Protein AF-A0ABD5FRJ8-F1 (afdb_monomer_lite)

Foldseek 3Di:
DPDKDWDADPDDRKIKIKDKDFLPDPCQVVLDFQDWDWDDDPNDIDIWGFHDWDDDPRIIITMIIGPVVVVVVDDDDDDDDPDDDDPVRVCCVVCVVPPDDDDDDD

Secondary structure (DSSP, 8-state):
--EEEEEE-SSS--EEEEEEEETTSGGGGG--TT-EEEEEETTEEEEEEEEEEEEETTEEEEEEEETHHHHHT--PPP---SS---HHHHHHHH-TT---------

Radius of gyration: 18.17 Å; chains: 1; bounding box: 45×30×47 Å

Structure (mmCIF, N/CA/C/O backbone):
data_AF-A0ABD5FRJ8-F1
#
_entry.id   AF-A0ABD5FRJ8-F1
#
loop_
_atom_site.group_PDB
_atom_site.id
_atom_site.type_symbol
_atom_site.label_atom_id
_atom_site.label_alt_id
_atom_site.label_comp_id
_atom_site.label_asym_id
_atom_site.label_entity_id
_atom_site.label_seq_id
_atom_site.pdbx_PDB_ins_code
_atom_site.Cartn_x
_atom_site.Cartn_y
_atom_site.Cartn_z
_atom_site.occupancy
_atom_site.B_iso_or_equiv
_atom_site.auth_seq_id
_atom_site.auth_comp_id
_atom_site.auth_asym_id
_atom_site.auth_atom_id
_atom_site.pdbx_PDB_model_num
ATOM 1 N N . PHE A 1 1 ? 9.511 -5.596 -14.867 1.00 59.53 1 PHE A N 1
ATOM 2 C CA . PHE A 1 1 ? 9.827 -5.459 -13.430 1.00 59.53 1 PHE A CA 1
ATOM 3 C C . PHE A 1 1 ? 10.990 -6.371 -13.106 1.00 59.53 1 PHE A C 1
ATOM 5 O O . PHE A 1 1 ? 10.988 -7.490 -13.602 1.00 59.53 1 PHE A O 1
ATOM 12 N N . ASP A 1 2 ? 11.965 -5.902 -12.328 1.00 70.81 2 ASP A N 1
ATOM 13 C CA . ASP A 1 2 ? 13.184 -6.679 -12.050 1.00 70.81 2 ASP A CA 1
ATOM 14 C C . ASP A 1 2 ? 13.033 -7.575 -10.815 1.00 70.81 2 ASP A C 1
ATOM 16 O O . ASP A 1 2 ? 13.598 -8.663 -10.764 1.00 70.81 2 ASP A O 1
ATOM 20 N N . LYS A 1 3 ? 12.221 -7.151 -9.838 1.00 80.38 3 LYS A N 1
ATOM 21 C CA . LYS A 1 3 ? 11.790 -7.985 -8.711 1.00 80.38 3 LYS A CA 1
ATOM 22 C C . LYS A 1 3 ? 10.462 -7.478 -8.149 1.00 80.38 3 LYS A C 1
ATOM 24 O O . LYS A 1 3 ? 10.277 -6.265 -8.028 1.00 80.38 3 LYS A O 1
ATOM 29 N N . ALA A 1 4 ? 9.558 -8.391 -7.800 1.00 84.31 4 ALA A N 1
ATOM 30 C CA . ALA A 1 4 ? 8.302 -8.080 -7.124 1.00 84.31 4 ALA A CA 1
ATOM 31 C C . ALA A 1 4 ? 7.947 -9.192 -6.128 1.00 84.31 4 ALA A C 1
ATOM 33 O O . ALA A 1 4 ? 7.923 -10.362 -6.503 1.00 84.31 4 ALA A O 1
ATOM 34 N N . ASP A 1 5 ? 7.655 -8.803 -4.889 1.00 87.94 5 ASP A N 1
ATOM 35 C CA . ASP A 1 5 ? 7.246 -9.676 -3.793 1.00 87.94 5 ASP A CA 1
ATOM 36 C C . ASP A 1 5 ? 5.856 -9.224 -3.302 1.00 87.94 5 ASP A C 1
ATOM 38 O O . ASP A 1 5 ? 5.680 -8.086 -2.857 1.00 87.94 5 ASP A O 1
ATOM 42 N N . LEU A 1 6 ? 4.856 -10.104 -3.426 1.00 86.69 6 LEU A N 1
ATOM 43 C CA . LEU A 1 6 ? 3.465 -9.849 -3.036 1.00 86.69 6 LEU A CA 1
ATOM 44 C C . LEU A 1 6 ? 3.097 -10.720 -1.831 1.00 86.69 6 LEU A C 1
ATOM 46 O O . LEU A 1 6 ? 3.051 -11.946 -1.942 1.00 86.69 6 LEU A O 1
ATOM 50 N N . THR A 1 7 ? 2.783 -10.077 -0.709 1.00 84.56 7 THR A N 1
ATOM 51 C CA . THR A 1 7 ? 2.414 -10.738 0.548 1.00 84.56 7 THR A CA 1
ATOM 52 C C . THR A 1 7 ? 0.985 -10.374 0.923 1.00 84.56 7 THR A C 1
ATOM 54 O O . THR A 1 7 ? 0.614 -9.201 0.937 1.00 84.56 7 THR A O 1
ATOM 57 N N . ARG A 1 8 ? 0.180 -11.383 1.264 1.00 77.12 8 ARG A N 1
ATOM 58 C CA . ARG A 1 8 ? -1.176 -11.207 1.792 1.00 77.12 8 ARG A CA 1
ATOM 59 C C . ARG A 1 8 ? -1.222 -11.708 3.228 1.00 77.12 8 ARG A C 1
ATOM 61 O O . ARG A 1 8 ? -0.719 -12.794 3.511 1.00 77.12 8 ARG A O 1
ATOM 68 N N . PHE A 1 9 ? -1.839 -10.928 4.100 1.00 71.81 9 PHE A N 1
ATOM 69 C CA . PHE A 1 9 ? -2.086 -11.293 5.491 1.00 71.81 9 PHE A CA 1
ATOM 70 C C . PHE A 1 9 ? -3.520 -11.841 5.599 1.00 71.81 9 PHE A C 1
ATOM 72 O O . PHE A 1 9 ? -4.412 -11.341 4.910 1.00 71.81 9 PHE A O 1
ATOM 79 N N . PHE A 1 10 ? -3.731 -12.927 6.354 1.00 63.47 10 PHE A N 1
ATOM 80 C CA . PHE A 1 10 ? -5.045 -13.581 6.448 1.00 63.47 10 PHE A CA 1
ATOM 81 C C . PHE A 1 10 ? -5.934 -12.920 7.512 1.00 63.47 10 PHE A C 1
ATOM 83 O O . PHE A 1 10 ? -5.418 -12.476 8.533 1.00 63.47 10 PHE A O 1
ATOM 90 N N . GLU A 1 11 ? -7.239 -12.895 7.202 1.00 51.06 11 GLU A N 1
ATOM 91 C CA . GLU A 1 11 ? -8.323 -12.035 7.723 1.00 51.06 11 GLU A CA 1
ATOM 92 C C . GLU A 1 11 ? -8.152 -10.533 7.400 1.00 51.06 11 GLU A C 1
ATOM 94 O O . GLU A 1 11 ? -7.343 -9.829 7.993 1.00 51.06 11 GLU A O 1
ATOM 99 N N . GLY A 1 12 ? -8.919 -10.035 6.412 1.00 55.75 12 GLY A N 1
ATOM 100 C CA . GLY A 1 12 ? -9.061 -8.593 6.126 1.00 55.75 12 GLY A CA 1
ATOM 101 C C . GLY A 1 12 ? -8.489 -8.061 4.802 1.00 55.75 12 GLY A C 1
ATOM 102 O O . GLY A 1 12 ? -8.199 -6.869 4.716 1.00 55.75 12 GLY A O 1
ATOM 103 N N . ASP A 1 13 ? -8.266 -8.911 3.787 1.00 65.31 13 ASP A N 1
ATOM 104 C CA . ASP A 1 13 ? -7.778 -8.527 2.439 1.00 65.31 13 ASP A CA 1
ATOM 105 C C . ASP A 1 13 ? -6.518 -7.644 2.404 1.00 65.31 13 ASP A C 1
ATOM 107 O O . ASP A 1 13 ? -6.153 -7.051 1.383 1.00 65.31 13 ASP A O 1
ATOM 111 N N . THR A 1 14 ? -5.781 -7.621 3.513 1.00 73.50 14 THR A N 1
ATOM 112 C CA . THR A 1 14 ? -4.624 -6.757 3.657 1.00 73.50 14 THR A CA 1
ATOM 113 C C . THR A 1 14 ? -3.482 -7.295 2.812 1.00 73.50 14 THR A C 1
ATOM 115 O O . THR A 1 14 ? -2.969 -8.396 3.031 1.00 73.50 14 THR A O 1
ATOM 118 N N . THR A 1 15 ? -3.088 -6.502 1.821 1.00 84.56 15 THR A N 1
ATOM 119 C CA . THR A 1 15 ? -2.061 -6.868 0.848 1.00 84.56 15 THR A CA 1
ATOM 120 C C . THR A 1 15 ? -0.926 -5.860 0.892 1.00 84.56 15 THR A C 1
ATOM 122 O O . THR A 1 15 ? -1.166 -4.655 0.886 1.00 84.56 15 THR A O 1
ATOM 125 N N . ALA A 1 16 ? 0.308 -6.357 0.908 1.00 88.06 16 ALA A N 1
ATOM 126 C CA . ALA A 1 16 ? 1.521 -5.569 0.763 1.00 88.06 16 ALA A CA 1
ATOM 127 C C . ALA A 1 16 ? 2.270 -6.004 -0.500 1.00 88.06 16 ALA A C 1
ATOM 129 O O . ALA A 1 16 ? 2.506 -7.194 -0.717 1.00 88.06 16 ALA A O 1
ATOM 130 N N . LEU A 1 17 ? 2.669 -5.034 -1.315 1.00 90.38 17 LEU A N 1
ATOM 131 C CA . LEU A 1 17 ? 3.524 -5.240 -2.476 1.00 90.38 17 LEU A CA 1
ATOM 132 C C . LEU A 1 17 ? 4.837 -4.489 -2.274 1.00 90.38 17 LEU A C 1
ATOM 134 O O . LEU A 1 17 ? 4.832 -3.278 -2.051 1.00 90.38 17 LEU A O 1
ATOM 138 N N . VAL A 1 18 ? 5.950 -5.203 -2.426 1.00 92.25 18 VAL A N 1
ATOM 139 C CA . VAL A 1 18 ? 7.293 -4.626 -2.512 1.00 92.25 18 VAL A CA 1
ATOM 140 C C . VAL A 1 18 ? 7.834 -4.887 -3.909 1.00 92.25 18 VAL A C 1
ATOM 142 O O . VAL A 1 18 ? 7.858 -6.025 -4.374 1.00 92.25 18 VAL A O 1
ATOM 145 N N . MET A 1 19 ? 8.247 -3.836 -4.610 1.00 91.44 19 MET A N 1
ATOM 146 C CA . MET A 1 19 ? 8.666 -3.946 -6.007 1.00 91.44 19 MET A CA 1
ATOM 147 C C . MET A 1 19 ? 9.843 -3.028 -6.317 1.00 91.44 19 MET A C 1
ATOM 149 O O . MET A 1 19 ? 9.946 -1.921 -5.790 1.00 91.44 19 MET A O 1
ATOM 153 N N . ARG A 1 20 ? 10.698 -3.483 -7.238 1.00 92.69 20 ARG A N 1
ATOM 154 C CA . ARG A 1 20 ? 11.795 -2.714 -7.824 1.00 92.69 20 ARG A CA 1
ATOM 155 C C . ARG A 1 20 ? 11.612 -2.565 -9.333 1.00 92.69 20 ARG A C 1
ATOM 157 O O . ARG A 1 20 ? 11.361 -3.542 -10.047 1.00 92.69 20 ARG A O 1
ATOM 164 N N . ILE A 1 21 ? 11.775 -1.337 -9.818 1.00 91.62 21 ILE A N 1
ATOM 165 C CA . ILE A 1 21 ? 11.677 -0.979 -11.233 1.00 91.62 21 ILE A CA 1
ATOM 166 C C . ILE A 1 21 ? 12.940 -0.255 -11.697 1.00 91.62 21 ILE A C 1
ATOM 168 O O . ILE A 1 21 ? 13.446 0.635 -11.016 1.00 91.62 21 ILE A O 1
ATOM 172 N N . ASN A 1 22 ? 13.459 -0.625 -12.866 1.00 93.31 22 ASN A N 1
ATOM 173 C CA . ASN A 1 22 ? 14.562 0.092 -13.491 1.00 93.31 22 ASN A CA 1
ATOM 174 C C . ASN A 1 22 ? 14.171 1.545 -13.814 1.00 93.31 22 ASN A C 1
ATOM 176 O O . ASN A 1 22 ? 13.117 1.792 -14.396 1.00 93.31 22 ASN A O 1
ATOM 180 N N . ASN A 1 23 ? 15.050 2.504 -13.519 1.00 89.50 23 ASN A N 1
ATOM 181 C CA . ASN A 1 23 ? 14.833 3.933 -13.772 1.00 89.50 23 ASN A CA 1
ATOM 182 C C . ASN A 1 23 ? 14.664 4.270 -15.260 1.00 89.50 23 ASN A C 1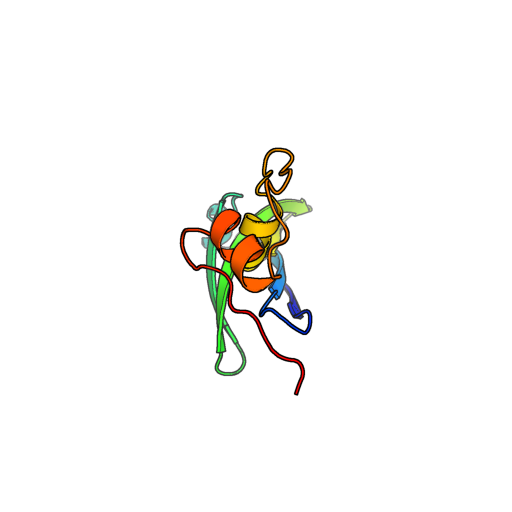
ATOM 184 O O . ASN A 1 23 ? 14.129 5.326 -15.582 1.00 89.50 23 ASN A O 1
ATOM 188 N N . LYS A 1 24 ? 15.123 3.398 -16.165 1.00 91.81 24 LYS A N 1
ATOM 189 C CA . LYS A 1 24 ? 14.915 3.547 -17.612 1.00 91.81 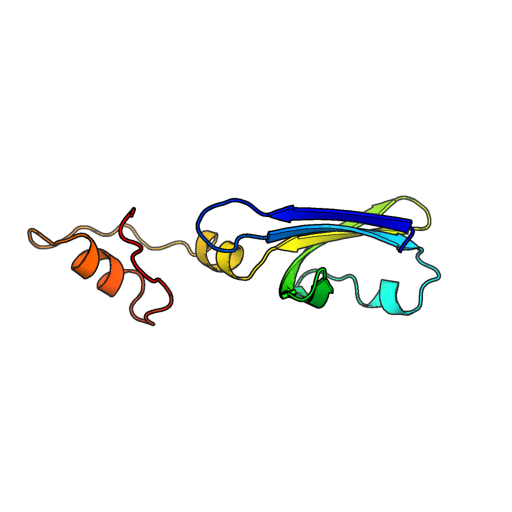24 LYS A CA 1
ATOM 190 C C . LYS A 1 24 ? 13.495 3.188 -18.049 1.00 91.81 24 LYS A C 1
ATOM 192 O O . LYS A 1 24 ? 13.122 3.506 -19.174 1.00 91.81 24 LYS A O 1
ATOM 197 N N . HIS A 1 25 ? 12.718 2.509 -17.204 1.00 91.25 25 HIS A N 1
ATOM 198 C CA . HIS A 1 25 ? 11.336 2.187 -17.528 1.00 91.25 25 HIS A CA 1
ATOM 199 C C . HIS A 1 25 ? 10.491 3.471 -17.526 1.00 91.25 25 HIS A C 1
ATOM 201 O O . HIS A 1 25 ? 10.572 4.226 -16.554 1.00 91.25 25 HIS A O 1
ATOM 207 N N . PRO A 1 26 ? 9.646 3.718 -18.545 1.00 89.31 26 PRO A N 1
ATOM 208 C CA . PRO A 1 26 ? 8.833 4.937 -18.621 1.00 89.31 26 PRO A CA 1
ATOM 209 C C . PRO A 1 26 ? 7.990 5.178 -17.361 1.00 89.31 26 PRO A C 1
ATOM 211 O O . PRO A 1 26 ? 7.887 6.298 -16.857 1.00 89.31 26 PRO A O 1
ATOM 214 N N . GLU A 1 27 ? 7.455 4.095 -16.794 1.00 87.06 27 GLU A N 1
ATOM 215 C CA . GLU A 1 27 ? 6.590 4.153 -15.615 1.00 87.06 27 GLU A CA 1
ATOM 216 C C . GLU A 1 27 ? 7.331 4.397 -14.295 1.00 87.06 27 GLU A C 1
ATOM 218 O O . GLU A 1 27 ? 6.697 4.698 -13.285 1.00 87.06 27 GLU A O 1
ATOM 223 N N . ALA A 1 28 ? 8.668 4.335 -14.273 1.00 89.44 28 ALA A N 1
ATOM 224 C CA . ALA A 1 28 ? 9.431 4.630 -13.060 1.00 89.44 28 ALA A CA 1
ATOM 225 C C . ALA A 1 28 ? 9.167 6.064 -12.570 1.00 89.44 28 ALA A C 1
ATOM 227 O O . ALA A 1 28 ? 9.206 6.341 -11.370 1.00 89.44 28 ALA A O 1
ATOM 228 N N . SER A 1 29 ? 8.846 6.989 -13.477 1.00 89.56 29 SER A N 1
ATOM 229 C CA . SER A 1 29 ? 8.458 8.360 -13.133 1.00 89.56 29 SER A CA 1
ATOM 230 C C . SER A 1 29 ? 7.202 8.432 -12.247 1.00 89.56 29 SER A C 1
ATOM 232 O O . SER A 1 29 ? 7.149 9.294 -11.372 1.00 89.56 29 SER A O 1
ATOM 234 N N . PHE A 1 30 ? 6.267 7.483 -12.375 1.00 89.38 30 PHE A N 1
ATOM 235 C CA . PHE A 1 30 ? 5.014 7.428 -11.609 1.00 89.38 30 PHE A CA 1
ATOM 236 C C . PHE A 1 30 ? 5.136 6.723 -10.255 1.00 89.38 30 PHE A C 1
ATOM 238 O O . PHE A 1 30 ? 4.187 6.728 -9.472 1.00 89.38 30 PHE A O 1
ATOM 245 N N . VAL A 1 31 ? 6.297 6.141 -9.947 1.00 91.50 31 VAL A N 1
ATOM 246 C CA . VAL A 1 31 ? 6.579 5.591 -8.618 1.00 91.50 31 VAL A CA 1
ATOM 247 C C . VAL A 1 31 ? 6.838 6.746 -7.650 1.00 91.50 31 VAL A C 1
ATOM 249 O O . VAL A 1 31 ? 7.974 7.221 -7.516 1.00 91.50 31 VAL A O 1
ATOM 252 N N . THR A 1 32 ? 5.751 7.193 -7.023 1.00 91.75 32 THR A N 1
ATOM 253 C CA . THR A 1 32 ? 5.669 8.321 -6.088 1.00 91.75 32 THR A CA 1
ATOM 254 C C . THR A 1 32 ? 4.692 7.965 -4.970 1.00 91.75 32 THR A C 1
ATOM 256 O O . THR A 1 32 ? 3.670 7.326 -5.219 1.00 91.75 32 THR A O 1
ATOM 259 N N . VAL A 1 33 ? 4.998 8.371 -3.737 1.00 91.88 33 VAL A N 1
ATOM 260 C CA . VAL A 1 33 ? 4.096 8.183 -2.590 1.00 91.88 33 VAL A CA 1
ATOM 261 C C . VAL A 1 33 ? 2.747 8.862 -2.851 1.00 91.88 33 VAL A C 1
ATOM 263 O O . VAL A 1 33 ? 2.704 9.976 -3.366 1.00 91.88 33 VAL A O 1
ATOM 266 N N . GLY A 1 34 ? 1.656 8.182 -2.500 1.00 88.12 34 GLY A N 1
ATOM 267 C CA . GLY A 1 34 ? 0.278 8.632 -2.710 1.00 88.12 34 GLY A CA 1
ATOM 268 C C . GLY A 1 34 ? -0.323 8.214 -4.054 1.00 88.12 34 GLY A C 1
ATOM 269 O O . GLY A 1 34 ? -1.545 8.200 -4.191 1.00 88.12 34 GLY A O 1
ATOM 270 N N . ASN A 1 35 ? 0.495 7.809 -5.032 1.00 91.62 35 ASN A N 1
ATOM 271 C CA . ASN A 1 35 ? -0.037 7.274 -6.281 1.00 91.62 35 ASN A CA 1
ATOM 272 C C . ASN A 1 35 ? -0.690 5.907 -6.055 1.00 91.62 35 ASN A C 1
ATOM 274 O O . ASN A 1 35 ? -0.232 5.091 -5.249 1.00 91.62 35 ASN A O 1
ATOM 278 N N . LYS A 1 36 ? -1.759 5.661 -6.812 1.00 90.12 36 LYS A N 1
ATOM 279 C CA . LYS A 1 36 ? -2.500 4.402 -6.785 1.00 90.12 36 LYS A CA 1
ATOM 280 C C . LYS A 1 36 ? -1.885 3.406 -7.759 1.00 90.12 36 LYS A C 1
ATOM 282 O O . LYS A 1 36 ? -1.445 3.778 -8.845 1.00 90.12 36 LYS A O 1
ATOM 287 N N . LEU A 1 37 ? -1.891 2.140 -7.372 1.00 89.38 37 LEU A N 1
ATOM 288 C CA . LEU A 1 37 ? -1.432 1.019 -8.171 1.00 89.38 37 LEU A CA 1
ATOM 289 C C . LEU A 1 37 ? -2.561 -0.003 -8.266 1.00 89.38 37 LEU A C 1
ATOM 291 O O . LEU A 1 37 ? -3.048 -0.488 -7.246 1.00 89.38 37 LEU A O 1
ATOM 295 N N . SER A 1 38 ? -2.950 -0.339 -9.493 1.00 90.25 38 SER A N 1
ATOM 296 C CA . SER A 1 38 ? -3.932 -1.387 -9.755 1.00 90.25 38 SER A CA 1
ATOM 297 C C . SER A 1 38 ? -3.377 -2.415 -10.730 1.00 90.25 38 SER A C 1
ATOM 299 O O . SER A 1 38 ? -2.681 -2.062 -11.682 1.00 90.25 38 SER A O 1
ATOM 301 N N . PHE A 1 39 ? -3.622 -3.695 -10.456 1.00 89.75 39 PHE A N 1
ATOM 302 C CA . PHE A 1 39 ? -3.171 -4.796 -11.306 1.00 89.75 39 PHE A CA 1
ATOM 303 C C . PHE A 1 39 ? -3.981 -6.064 -11.051 1.00 89.75 39 PHE A C 1
ATOM 305 O O . PHE A 1 39 ? -4.570 -6.236 -9.987 1.00 89.75 39 PHE A O 1
ATOM 312 N N . VAL A 1 40 ? -3.947 -6.980 -12.018 1.00 90.81 40 VAL A N 1
ATOM 313 C CA . VAL A 1 40 ? -4.543 -8.313 -11.892 1.00 90.81 40 VAL A CA 1
ATOM 314 C C . VAL A 1 40 ? -3.437 -9.337 -11.686 1.00 90.81 40 VAL A C 1
ATOM 316 O O . VAL A 1 40 ? -2.481 -9.393 -12.460 1.00 90.81 40 VAL A O 1
ATOM 319 N N . TYR A 1 41 ? -3.563 -10.182 -10.666 1.00 88.00 41 TYR A N 1
ATOM 320 C CA . TYR A 1 41 ? -2.653 -11.305 -10.448 1.00 88.00 41 TYR A CA 1
ATOM 321 C C . TYR A 1 41 ? -3.427 -12.537 -9.984 1.00 88.00 41 TYR A C 1
ATOM 323 O O . TYR A 1 41 ? -4.265 -12.456 -9.093 1.00 88.00 41 TYR A O 1
ATOM 331 N N . LYS A 1 42 ? -3.171 -13.696 -10.609 1.00 90.31 42 LYS A N 1
ATOM 332 C CA . LYS A 1 42 ? -3.889 -14.958 -10.329 1.00 90.31 42 LYS A CA 1
ATOM 333 C C . LYS A 1 42 ? -5.423 -14.798 -10.329 1.00 90.31 42 LYS A C 1
ATOM 335 O O . LYS A 1 42 ? -6.102 -15.309 -9.441 1.00 90.31 42 LYS A O 1
ATOM 340 N N . ASN A 1 43 ? -5.949 -14.098 -11.340 1.00 89.06 43 ASN A N 1
ATOM 341 C CA . ASN A 1 43 ? -7.383 -13.845 -11.529 1.00 89.06 43 ASN A CA 1
ATOM 342 C C . ASN A 1 43 ? -8.047 -13.079 -10.366 1.00 89.06 43 ASN A C 1
ATOM 344 O O . ASN A 1 43 ? -9.209 -13.320 -10.042 1.00 89.06 43 ASN A O 1
ATOM 348 N N . ARG A 1 44 ? -7.286 -12.197 -9.709 1.00 84.75 44 ARG A N 1
ATOM 349 C CA . ARG A 1 44 ? -7.768 -11.276 -8.677 1.00 84.75 44 ARG A CA 1
ATOM 350 C C . ARG A 1 44 ? -7.272 -9.871 -8.961 1.00 84.75 44 ARG A C 1
ATOM 352 O O . ARG A 1 44 ? -6.106 -9.699 -9.325 1.00 84.75 44 ARG A O 1
ATOM 359 N N . ASP A 1 45 ? -8.152 -8.908 -8.749 1.00 88.62 45 ASP A N 1
ATOM 360 C CA . ASP A 1 45 ? -7.839 -7.491 -8.839 1.00 88.62 45 ASP A CA 1
ATOM 361 C C . ASP A 1 45 ? -7.200 -7.013 -7.536 1.00 88.62 45 ASP A C 1
ATOM 363 O O . ASP A 1 45 ? -7.631 -7.366 -6.437 1.00 88.62 45 ASP A O 1
ATOM 367 N N . TYR A 1 46 ? -6.163 -6.197 -7.664 1.00 87.00 46 TYR A N 1
ATOM 368 C CA . TYR A 1 46 ? -5.474 -5.561 -6.554 1.00 87.00 46 TYR A CA 1
ATOM 369 C C . TYR A 1 46 ? -5.554 -4.056 -6.718 1.00 87.00 46 TYR A C 1
ATOM 371 O O . TYR A 1 46 ? -5.280 -3.530 -7.796 1.00 87.00 46 TYR A O 1
ATOM 379 N N . TRP A 1 47 ? -5.885 -3.369 -5.627 1.00 88.69 47 TRP A N 1
ATOM 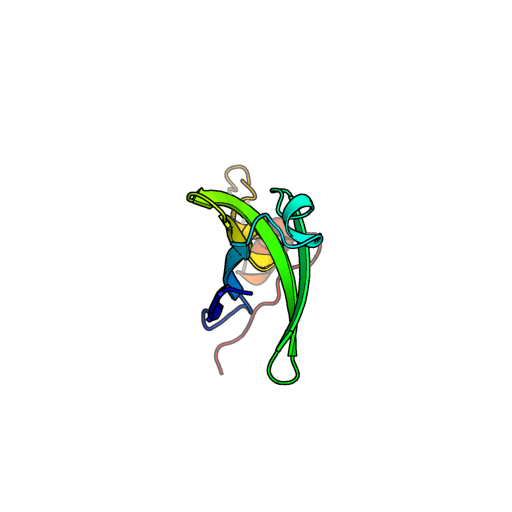380 C CA . TRP A 1 47 ? -5.919 -1.916 -5.552 1.00 88.69 47 TRP A CA 1
ATOM 381 C C . TRP A 1 47 ? -5.127 -1.451 -4.332 1.00 88.69 47 TRP A C 1
ATOM 383 O O . TRP A 1 47 ? -5.539 -1.668 -3.191 1.00 88.69 47 TRP A O 1
ATOM 393 N N . LEU A 1 48 ? -3.967 -0.845 -4.574 1.00 89.38 48 LEU A N 1
ATOM 394 C CA . LEU A 1 48 ? -3.002 -0.472 -3.544 1.00 89.38 48 LEU A CA 1
ATOM 395 C C . LEU A 1 48 ? -2.636 1.014 -3.647 1.00 89.38 48 LEU A C 1
ATOM 397 O O . LEU A 1 48 ? -2.635 1.589 -4.735 1.00 89.38 48 LEU A O 1
ATOM 401 N N . ASN A 1 49 ? -2.231 1.612 -2.529 1.00 90.19 49 ASN A N 1
ATOM 402 C CA . ASN A 1 49 ? -1.627 2.942 -2.483 1.00 90.19 49 ASN A CA 1
ATOM 403 C C . ASN A 1 49 ? -0.126 2.823 -2.203 1.00 90.19 49 ASN A C 1
ATOM 405 O O . ASN A 1 49 ? 0.293 2.156 -1.249 1.00 90.19 49 ASN A O 1
ATOM 409 N N . ILE A 1 50 ? 0.698 3.492 -3.015 1.00 92.00 50 ILE A N 1
ATOM 410 C CA . ILE A 1 50 ? 2.145 3.571 -2.794 1.00 92.00 50 ILE A CA 1
ATOM 411 C C . ILE A 1 50 ? 2.387 4.380 -1.520 1.00 92.00 50 ILE A C 1
ATOM 413 O O . ILE A 1 50 ? 2.153 5.584 -1.470 1.00 92.00 50 ILE A O 1
ATOM 417 N N . SER A 1 51 ? 2.875 3.709 -0.484 1.00 89.62 51 SER A N 1
ATOM 418 C CA . SER A 1 51 ? 3.105 4.303 0.832 1.00 89.62 51 SER A CA 1
ATOM 419 C C . SER A 1 51 ? 4.550 4.734 1.041 1.00 89.62 51 SER A C 1
ATOM 421 O O . SER A 1 51 ? 4.804 5.651 1.817 1.00 89.62 51 SER A O 1
ATOM 423 N N . GLN A 1 52 ? 5.501 4.077 0.375 1.00 91.62 52 GLN A N 1
ATOM 424 C CA . GLN A 1 52 ? 6.920 4.413 0.455 1.00 91.62 52 GLN A CA 1
ATOM 425 C C . GLN A 1 52 ? 7.582 4.231 -0.905 1.00 91.62 52 GLN A C 1
ATOM 427 O O . GLN A 1 52 ? 7.202 3.350 -1.678 1.00 91.62 52 GLN A O 1
ATOM 432 N N . THR A 1 53 ? 8.600 5.045 -1.168 1.00 94.44 53 THR A N 1
ATOM 433 C CA . THR A 1 53 ? 9.455 4.913 -2.347 1.00 94.44 53 THR A CA 1
ATOM 434 C C . THR A 1 53 ? 10.916 5.055 -1.957 1.00 94.44 53 THR A C 1
ATOM 436 O O . THR A 1 53 ? 11.249 5.915 -1.144 1.00 94.44 53 THR A O 1
ATOM 439 N N . GLY A 1 54 ? 11.779 4.263 -2.580 1.00 92.81 54 GLY A N 1
ATOM 440 C CA . GLY A 1 54 ? 13.227 4.310 -2.414 1.00 92.81 54 GLY A CA 1
ATOM 441 C C . GLY A 1 54 ? 13.947 4.475 -3.749 1.00 92.81 54 GLY A C 1
ATOM 442 O O . GLY A 1 54 ? 13.351 4.381 -4.827 1.00 92.81 54 GLY A O 1
ATOM 443 N N . ARG A 1 55 ? 15.255 4.712 -3.675 1.00 90.38 55 ARG A N 1
ATOM 444 C CA . ARG A 1 55 ? 16.153 4.662 -4.828 1.00 90.38 55 ARG A CA 1
ATOM 445 C C . ARG A 1 55 ? 17.353 3.807 -4.462 1.00 90.38 55 ARG A C 1
ATOM 447 O O . ARG A 1 55 ? 18.050 4.124 -3.505 1.00 90.38 55 ARG A O 1
ATOM 454 N N . ASP A 1 56 ? 17.621 2.803 -5.282 1.00 86.81 56 ASP A N 1
ATOM 455 C CA . ASP A 1 56 ? 18.835 1.999 -5.200 1.00 86.81 56 ASP A CA 1
ATOM 456 C C . ASP A 1 56 ? 19.503 1.944 -6.579 1.00 86.81 56 ASP A C 1
ATOM 458 O O . ASP A 1 56 ? 19.060 1.241 -7.498 1.00 86.81 56 ASP A O 1
ATOM 462 N N . GLY A 1 57 ? 20.553 2.755 -6.739 1.00 88.94 57 GLY A N 1
ATOM 463 C CA . GLY A 1 57 ? 21.309 2.904 -7.980 1.00 88.94 57 GLY A CA 1
ATOM 464 C C . GLY A 1 57 ? 20.416 3.228 -9.181 1.00 88.94 57 GLY A C 1
ATOM 465 O O . GLY A 1 57 ? 19.763 4.272 -9.244 1.00 88.94 57 GLY A O 1
ATOM 466 N N . TYR A 1 58 ? 20.383 2.306 -10.144 1.00 91.38 58 TYR A N 1
ATOM 467 C CA . TYR A 1 58 ? 19.593 2.417 -11.376 1.00 91.38 58 TYR A CA 1
ATOM 468 C C . TYR A 1 58 ? 18.120 2.048 -11.216 1.00 91.38 58 TYR A C 1
ATOM 470 O O . TYR A 1 58 ? 17.436 1.859 -12.220 1.00 91.38 58 TYR A O 1
ATOM 478 N N . TYR A 1 59 ? 17.624 1.940 -9.988 1.00 91.94 59 TYR A N 1
ATOM 479 C CA . TYR A 1 59 ? 16.277 1.471 -9.735 1.00 91.94 59 TYR A CA 1
ATOM 480 C C . TYR A 1 59 ? 15.538 2.351 -8.736 1.00 91.94 59 TYR A C 1
ATOM 482 O O . TYR A 1 59 ? 16.129 2.935 -7.823 1.00 91.94 59 TYR A O 1
ATOM 490 N N . LYS A 1 60 ? 14.222 2.392 -8.907 1.00 92.81 60 LYS A N 1
ATOM 491 C CA . LYS A 1 60 ? 13.274 2.854 -7.906 1.00 92.81 60 LYS A CA 1
ATOM 492 C C . LYS A 1 60 ? 12.656 1.656 -7.210 1.00 92.81 60 LYS A C 1
ATOM 494 O O . LYS A 1 60 ? 12.359 0.641 -7.839 1.00 92.81 60 LYS A O 1
ATOM 499 N N . GLU A 1 61 ? 12.430 1.813 -5.921 1.00 94.06 61 GLU A N 1
ATOM 500 C CA . GLU A 1 61 ? 11.754 0.832 -5.081 1.00 94.06 61 GLU A CA 1
ATOM 501 C C . GLU A 1 61 ? 10.436 1.418 -4.595 1.00 94.06 61 GLU A C 1
ATOM 503 O O . GLU A 1 61 ? 10.327 2.633 -4.411 1.00 94.06 61 GLU A O 1
ATOM 508 N N . LEU A 1 62 ? 9.434 0.567 -4.397 1.00 93.81 62 LEU A N 1
ATOM 509 C CA . LEU A 1 62 ? 8.151 0.962 -3.833 1.00 93.81 62 LEU A CA 1
ATOM 510 C C . LEU A 1 62 ? 7.641 -0.068 -2.837 1.00 93.81 62 LEU A C 1
ATOM 512 O O . LEU A 1 62 ? 7.847 -1.270 -3.007 1.00 93.81 62 LEU A O 1
ATOM 516 N N . VAL A 1 63 ? 6.924 0.439 -1.839 1.00 92.31 63 VAL A N 1
ATOM 517 C CA . VAL A 1 63 ? 6.084 -0.345 -0.935 1.00 92.31 63 VAL A CA 1
ATOM 518 C C . VAL A 1 63 ? 4.666 0.190 -1.054 1.00 92.31 63 VAL A C 1
ATOM 520 O O . VAL A 1 63 ? 4.433 1.384 -0.836 1.00 92.31 63 VAL A O 1
ATOM 523 N N . ALA A 1 64 ? 3.724 -0.678 -1.405 1.00 90.94 64 ALA A N 1
ATOM 524 C CA . ALA A 1 64 ? 2.314 -0.339 -1.545 1.00 90.94 64 ALA A CA 1
ATOM 525 C C . ALA A 1 64 ? 1.444 -1.251 -0.677 1.00 90.94 64 ALA A C 1
ATOM 527 O O . ALA A 1 64 ? 1.715 -2.447 -0.574 1.00 90.94 64 ALA A O 1
ATOM 528 N N . PHE A 1 65 ? 0.399 -0.684 -0.076 1.00 87.94 65 PHE A N 1
ATOM 529 C CA . PHE A 1 65 ? -0.551 -1.411 0.768 1.00 87.94 65 PHE A CA 1
ATOM 530 C C . PHE A 1 65 ? -1.973 -1.274 0.230 1.00 87.94 65 PHE A C 1
ATOM 532 O O . PHE A 1 65 ? -2.296 -0.274 -0.412 1.00 87.94 65 PHE A O 1
ATOM 539 N N . SER A 1 66 ? -2.827 -2.258 0.506 1.00 83.69 66 SER A N 1
ATOM 540 C CA . SER A 1 66 ? -4.271 -2.134 0.289 1.00 83.69 66 SER A CA 1
ATOM 541 C C . SER A 1 66 ? -4.864 -1.039 1.182 1.00 83.69 66 SER A C 1
ATOM 543 O O . SER A 1 66 ? -4.289 -0.675 2.212 1.00 83.69 66 SER A O 1
ATOM 545 N N . LEU A 1 67 ? -6.029 -0.518 0.790 1.00 70.88 67 LEU A N 1
ATOM 546 C CA . LEU A 1 67 ? -6.705 0.613 1.446 1.00 70.88 67 LEU A CA 1
ATOM 547 C C . LEU A 1 67 ? -6.949 0.412 2.954 1.00 70.88 67 LEU A C 1
ATOM 549 O O . LEU A 1 67 ? -6.990 1.384 3.702 1.00 70.88 67 LEU A O 1
ATOM 553 N N . THR A 1 68 ? -7.002 -0.836 3.426 1.00 64.75 68 THR A N 1
ATOM 554 C CA . THR A 1 68 ? -7.122 -1.204 4.846 1.00 64.75 68 THR A CA 1
ATOM 555 C C . THR A 1 68 ? -6.041 -0.566 5.735 1.00 64.75 68 THR A C 1
ATOM 557 O O . THR A 1 68 ? -6.283 -0.269 6.902 1.00 64.75 68 THR A O 1
ATOM 560 N N . TRP A 1 69 ? -4.845 -0.303 5.194 1.00 59.00 69 TRP A N 1
ATOM 561 C CA . TRP A 1 69 ? -3.751 0.336 5.937 1.00 59.00 69 TRP A CA 1
ATOM 562 C C . TRP A 1 69 ? -3.926 1.845 6.142 1.00 59.00 69 TRP A C 1
ATOM 564 O O . TRP A 1 69 ? -3.318 2.404 7.056 1.00 59.00 69 TRP A O 1
ATOM 574 N N . GLU A 1 70 ? -4.712 2.520 5.302 1.00 55.62 70 GLU A N 1
ATOM 575 C CA . GLU A 1 70 ? -5.047 3.930 5.527 1.00 55.62 70 GLU A CA 1
ATOM 576 C C . GLU A 1 70 ? -6.019 4.073 6.697 1.00 55.62 70 GLU A C 1
ATOM 578 O O . GLU A 1 70 ? -5.794 4.932 7.547 1.00 55.62 70 GLU A O 1
ATOM 583 N N . LEU A 1 71 ? -6.976 3.146 6.824 1.00 59.56 71 LEU A N 1
ATOM 584 C CA . LEU A 1 71 ? -7.869 3.046 7.983 1.00 59.56 71 LEU A CA 1
ATOM 585 C C . LEU A 1 71 ? -7.084 2.846 9.292 1.00 59.56 71 LEU A C 1
ATOM 587 O O . LEU A 1 71 ? -7.351 3.493 10.297 1.00 59.56 71 LEU A O 1
ATOM 591 N N . TYR A 1 72 ? -6.037 2.011 9.276 1.00 57.53 72 TYR A N 1
ATOM 592 C CA . TYR A 1 72 ? -5.171 1.803 10.447 1.00 57.53 72 TYR A CA 1
ATOM 593 C C . TYR A 1 72 ? -4.428 3.075 10.904 1.00 57.53 72 TYR A C 1
ATOM 595 O O . TYR A 1 72 ? -4.071 3.206 12.075 1.00 57.53 72 TYR A O 1
ATOM 603 N N . LYS A 1 73 ? -4.157 4.023 9.995 1.00 57.09 73 LYS A N 1
ATOM 604 C CA . LYS A 1 73 ? -3.482 5.289 10.334 1.00 57.09 73 LYS A CA 1
ATOM 605 C C . LYS A 1 73 ? -4.437 6.344 10.888 1.00 57.09 73 LYS A C 1
ATOM 607 O O . LYS A 1 73 ? -3.960 7.374 11.376 1.00 57.09 73 LYS A O 1
ATOM 612 N N . GLU A 1 74 ? -5.743 6.115 10.815 1.00 64.25 74 GLU A N 1
ATOM 613 C CA . GLU A 1 74 ? -6.739 7.032 11.339 1.00 64.25 74 GLU A CA 1
ATOM 614 C C . GLU A 1 74 ? -6.673 7.061 12.871 1.00 64.25 74 GLU A C 1
ATOM 616 O O . GLU A 1 74 ? -6.872 6.064 13.564 1.00 64.25 74 GLU A O 1
ATOM 621 N N . LYS A 1 75 ? -6.328 8.227 13.425 1.00 65.00 75 LYS A N 1
ATOM 622 C CA . LYS A 1 75 ? -6.293 8.426 14.874 1.00 65.00 75 LYS A CA 1
ATOM 623 C C . LYS A 1 75 ? -7.652 8.913 15.341 1.00 65.00 75 LYS A C 1
ATOM 625 O O . LYS A 1 75 ? -7.977 10.086 15.177 1.00 65.00 75 LYS A O 1
ATOM 630 N N . MET A 1 76 ? -8.394 8.030 15.992 1.00 66.69 76 MET A N 1
ATOM 631 C CA . MET A 1 76 ? -9.588 8.420 16.728 1.00 66.69 76 MET A CA 1
ATOM 632 C C . MET A 1 76 ? -9.206 9.062 18.071 1.00 66.69 76 MET A C 1
ATOM 634 O O . MET A 1 76 ? -8.271 8.597 18.733 1.00 66.69 76 MET A O 1
ATOM 638 N N . PRO A 1 77 ? -9.901 10.127 18.505 1.00 71.88 77 PRO A N 1
ATOM 639 C CA . PRO A 1 77 ? -9.780 10.614 19.873 1.00 71.88 77 PRO A CA 1
ATOM 640 C C . PRO A 1 77 ? -10.219 9.527 20.864 1.00 71.88 77 PRO A C 1
ATOM 642 O O . PRO A 1 77 ? -10.971 8.615 20.520 1.00 71.88 77 PRO A O 1
ATOM 645 N N . ALA A 1 78 ? -9.753 9.626 22.110 1.00 76.19 78 ALA A N 1
ATOM 646 C CA . ALA A 1 78 ? -10.151 8.691 23.156 1.00 76.19 78 ALA A CA 1
ATOM 647 C C . ALA A 1 78 ? -11.685 8.646 23.279 1.00 76.19 78 ALA A C 1
ATOM 649 O O . ALA A 1 78 ? -12.329 9.679 23.468 1.00 76.19 78 ALA A O 1
ATOM 650 N N . TYR A 1 79 ? -12.256 7.446 23.178 1.00 76.31 79 TYR A N 1
ATOM 651 C CA . TYR A 1 79 ? -13.692 7.222 23.292 1.00 76.31 79 TYR A CA 1
ATOM 652 C C . TYR A 1 79 ? -14.027 6.606 24.652 1.00 76.31 79 TYR A C 1
ATOM 654 O O . TYR A 1 79 ? -13.545 5.524 24.988 1.00 76.31 79 TYR A O 1
ATOM 662 N N . THR A 1 80 ? -14.889 7.280 25.414 1.00 80.38 80 THR A N 1
ATOM 663 C CA . THR A 1 80 ? -15.489 6.743 26.641 1.00 80.38 80 THR A CA 1
ATOM 664 C C . THR A 1 80 ? -16.968 6.519 26.387 1.00 80.38 80 THR A C 1
ATOM 666 O O . THR A 1 80 ? -17.704 7.466 26.106 1.00 80.38 80 THR A O 1
ATOM 669 N N . SER A 1 81 ? -17.412 5.268 26.491 1.00 80.56 81 SER A N 1
ATOM 670 C CA . SER A 1 81 ? -18.816 4.952 26.264 1.00 80.56 81 SER A CA 1
ATOM 671 C C . SER A 1 81 ? -19.695 5.485 27.407 1.00 80.56 81 SER A C 1
ATOM 673 O O . SER A 1 81 ? -19.383 5.244 28.575 1.00 80.56 81 SER A O 1
ATOM 675 N N . PRO A 1 82 ? -20.808 6.183 27.109 1.00 83.81 82 PRO A N 1
ATOM 676 C CA . PRO A 1 82 ? -21.712 6.709 28.133 1.00 83.81 82 PRO A CA 1
ATOM 677 C C . PRO A 1 82 ? -22.592 5.626 28.784 1.00 83.81 82 PRO A C 1
ATOM 679 O O . PRO A 1 82 ? -23.297 5.911 29.749 1.00 83.81 82 PRO A O 1
ATOM 682 N N . LYS A 1 83 ? -22.600 4.398 28.246 1.00 88.44 83 LYS A N 1
ATOM 683 C CA . LYS A 1 83 ? -23.407 3.264 28.722 1.00 88.44 83 LYS A CA 1
ATOM 684 C C . LYS A 1 83 ? -22.749 1.934 28.343 1.00 88.44 83 LYS A C 1
ATOM 686 O O . LYS A 1 83 ? -21.800 1.907 27.574 1.00 88.44 83 LYS A O 1
ATOM 691 N N . ALA A 1 84 ? -23.275 0.813 28.829 1.00 88.19 84 ALA A N 1
ATOM 692 C CA . ALA A 1 84 ? -22.892 -0.486 28.279 1.00 88.19 84 ALA A CA 1
ATOM 693 C C . ALA A 1 84 ? -23.319 -0.566 26.799 1.00 88.19 84 ALA A C 1
ATOM 695 O O . ALA A 1 84 ? -24.488 -0.337 26.484 1.00 88.19 84 ALA A O 1
ATOM 696 N N . MET A 1 85 ? -22.368 -0.856 25.909 1.00 88.44 85 MET A N 1
ATOM 697 C CA . MET A 1 85 ? -22.575 -0.984 24.463 1.00 88.44 85 MET A CA 1
ATOM 698 C C . MET A 1 85 ? -21.983 -2.303 23.967 1.00 88.44 85 MET A C 1
ATOM 700 O O . MET A 1 85 ? -20.943 -2.752 24.450 1.00 88.44 85 MET A O 1
ATOM 704 N N . THR A 1 86 ? -22.647 -2.922 22.997 1.00 87.00 86 THR A N 1
ATOM 705 C CA . THR A 1 86 ? -22.145 -4.091 22.265 1.00 87.00 86 THR A CA 1
ATOM 706 C C . THR A 1 86 ? -21.003 -3.702 21.322 1.00 87.00 86 THR A C 1
ATOM 708 O O . THR A 1 86 ? -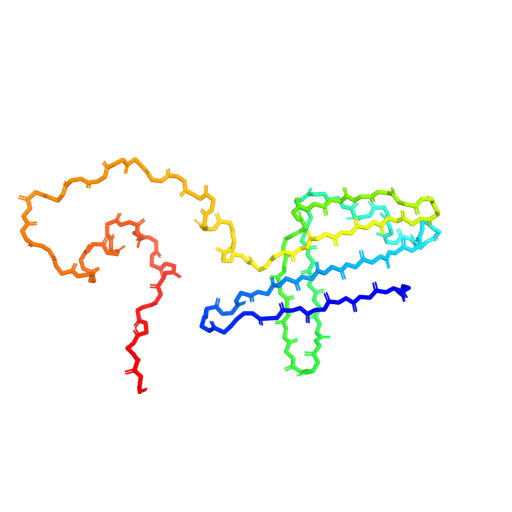20.874 -2.541 20.932 1.00 87.00 86 THR A O 1
ATOM 711 N N . ILE A 1 87 ? -20.194 -4.677 20.891 1.00 81.31 87 ILE A N 1
ATOM 712 C CA . ILE A 1 87 ? -19.114 -4.445 19.911 1.00 81.31 87 ILE A CA 1
ATOM 713 C C . ILE A 1 87 ? -19.664 -3.809 18.625 1.00 81.31 87 ILE A C 1
ATOM 715 O O . ILE A 1 87 ? -19.077 -2.862 18.111 1.00 81.31 87 ILE A O 1
ATOM 719 N N . ALA A 1 88 ? -20.827 -4.262 18.149 1.00 84.88 88 ALA A N 1
ATOM 720 C CA . ALA A 1 88 ? -21.466 -3.704 16.959 1.00 84.88 88 ALA A CA 1
ATOM 721 C C . ALA A 1 88 ? -21.890 -2.237 17.138 1.00 84.88 88 ALA A C 1
ATOM 723 O O . ALA A 1 88 ? -21.742 -1.430 16.223 1.00 84.88 88 ALA A O 1
ATOM 724 N N . GLU A 1 89 ? -22.400 -1.868 18.315 1.00 85.06 89 GLU A N 1
ATOM 725 C CA . GLU A 1 89 ? -22.743 -0.475 18.614 1.00 85.06 89 GLU A CA 1
ATOM 726 C C . GLU A 1 89 ? -21.498 0.411 18.736 1.00 85.06 89 GLU A C 1
ATOM 728 O O . GLU A 1 89 ? -21.541 1.566 18.325 1.00 85.06 89 GLU A O 1
ATOM 733 N N . ILE A 1 90 ? -20.392 -0.119 19.266 1.00 83.56 90 ILE A N 1
ATOM 734 C CA . ILE A 1 90 ? -19.110 0.594 19.335 1.00 83.56 90 ILE A CA 1
ATOM 735 C C . ILE A 1 90 ? -18.544 0.8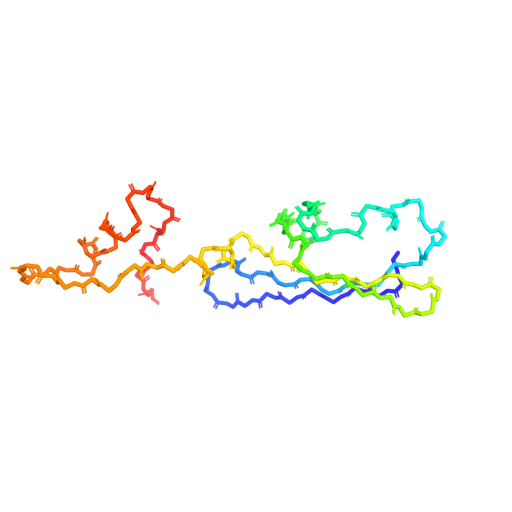12 17.926 1.00 83.56 90 ILE A C 1
ATOM 737 O O . ILE A 1 90 ? -18.151 1.930 17.601 1.00 83.56 90 ILE A O 1
ATOM 741 N N . ILE A 1 91 ? -18.563 -0.213 17.066 1.00 83.44 91 ILE A N 1
ATOM 742 C CA . ILE A 1 91 ? -18.099 -0.103 15.675 1.00 83.44 91 ILE A CA 1
ATOM 743 C C . ILE A 1 91 ? -18.912 0.939 14.908 1.00 83.44 91 ILE A C 1
ATOM 745 O O . ILE A 1 91 ? -18.316 1.749 14.223 1.00 83.44 91 ILE A O 1
ATOM 749 N N . LYS A 1 92 ? -20.233 1.032 15.098 1.00 83.12 92 LYS A N 1
ATOM 750 C CA . LYS A 1 92 ? -21.047 2.092 14.468 1.00 83.12 92 LYS A CA 1
ATOM 751 C C . LYS A 1 92 ? -20.680 3.518 14.889 1.00 83.12 92 LYS A C 1
ATOM 753 O O . LYS A 1 92 ? -20.971 4.457 14.155 1.00 83.12 92 LYS A O 1
ATOM 758 N N . VAL A 1 93 ? -20.114 3.702 16.083 1.00 82.81 93 VAL A N 1
ATOM 759 C CA . VAL A 1 93 ? -19.643 5.020 16.539 1.00 82.81 93 VAL A CA 1
ATOM 760 C C . VAL A 1 93 ? -18.288 5.358 15.920 1.00 82.81 93 VAL A C 1
ATOM 762 O O . VAL A 1 93 ? -18.050 6.512 15.578 1.00 82.81 93 VAL A O 1
ATOM 765 N N . ILE A 1 94 ? -17.415 4.358 15.791 1.00 78.12 94 ILE A N 1
ATOM 766 C CA . ILE A 1 94 ? -16.049 4.502 15.270 1.00 78.12 94 ILE A CA 1
ATOM 767 C C . ILE A 1 94 ? -16.055 4.574 13.737 1.00 78.12 94 ILE A C 1
ATOM 769 O O . ILE A 1 94 ? -15.370 5.391 13.149 1.00 78.12 94 ILE A O 1
ATOM 773 N N . ASP A 1 95 ? -16.864 3.761 13.080 1.00 78.06 95 ASP A N 1
ATOM 774 C CA . ASP A 1 95 ? -16.997 3.674 11.632 1.00 78.06 95 ASP A CA 1
ATOM 775 C C . ASP A 1 95 ? -18.446 3.984 11.244 1.00 78.06 95 ASP A C 1
ATOM 777 O O . ASP A 1 95 ? -19.257 3.123 10.900 1.00 78.06 95 ASP A O 1
ATOM 781 N N . SER A 1 96 ? -18.798 5.264 11.363 1.00 72.69 96 SER A N 1
ATOM 782 C CA . SER A 1 96 ? -20.137 5.741 10.993 1.00 72.69 96 SER A CA 1
ATOM 783 C C . SER A 1 96 ? -20.414 5.658 9.487 1.00 72.69 96 SER A C 1
ATOM 785 O O . SER A 1 96 ? -21.575 5.660 9.079 1.00 72.69 96 SER A O 1
ATOM 787 N N . GLU A 1 97 ? -19.359 5.556 8.674 1.00 75.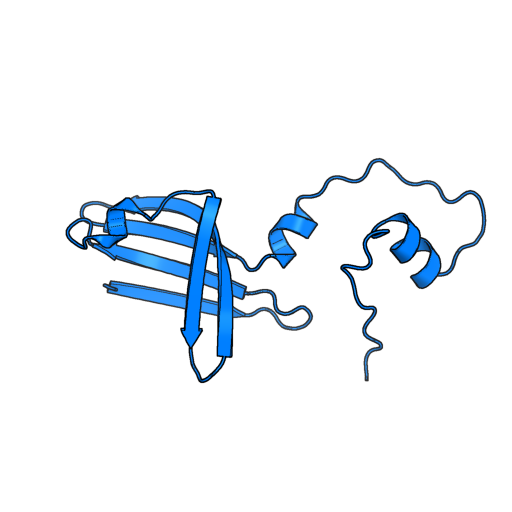06 97 GLU A N 1
ATOM 788 C CA . GLU A 1 97 ? -19.439 5.395 7.221 1.00 75.06 97 GLU A CA 1
ATOM 789 C C . GLU A 1 97 ? -19.764 3.947 6.809 1.00 75.06 97 GLU A C 1
ATOM 791 O O . GLU A 1 97 ? -20.184 3.720 5.675 1.00 75.06 97 GLU A O 1
ATOM 796 N N . GLY A 1 98 ? -19.657 2.981 7.733 1.00 73.88 98 GLY A N 1
ATOM 797 C CA . GLY A 1 98 ? -19.970 1.573 7.476 1.00 73.88 98 GLY A CA 1
ATOM 798 C C . GLY A 1 98 ? -18.942 0.884 6.578 1.00 73.88 98 GLY A C 1
ATOM 799 O O . GLY A 1 98 ? -19.296 0.035 5.764 1.00 73.88 98 GLY A O 1
ATOM 800 N N . THR A 1 99 ? -17.680 1.277 6.707 1.00 71.50 99 THR A N 1
ATOM 801 C CA . THR A 1 99 ? -16.526 0.741 5.978 1.00 71.50 99 THR A CA 1
ATOM 802 C C . THR A 1 99 ? -16.090 -0.641 6.488 1.00 71.50 99 THR A C 1
ATOM 804 O O . THR A 1 99 ? -15.413 -1.382 5.776 1.00 71.50 99 THR A O 1
ATOM 807 N N . LEU A 1 100 ? -16.442 -0.993 7.726 1.00 74.31 100 LEU A N 1
ATOM 808 C CA . LEU A 1 100 ? -16.055 -2.212 8.426 1.00 74.31 100 LEU A CA 1
ATOM 809 C C . LEU A 1 100 ? -17.204 -3.221 8.474 1.00 74.31 100 LEU A C 1
ATOM 811 O O . LEU A 1 100 ? -18.309 -2.927 8.931 1.00 74.31 100 LEU A O 1
ATOM 815 N N . GLU A 1 101 ? -16.897 -4.465 8.112 1.00 73.25 101 GLU A N 1
ATOM 816 C CA . GLU A 1 101 ? -17.787 -5.606 8.313 1.00 73.25 101 GLU A CA 1
ATOM 817 C C . GLU A 1 101 ? -17.317 -6.456 9.498 1.00 73.25 101 GLU A C 1
ATOM 819 O O . GLU A 1 101 ? -16.134 -6.776 9.637 1.00 73.25 101 GLU A O 1
ATOM 824 N N . ILE A 1 102 ? -18.257 -6.836 10.368 1.00 72.81 102 ILE A N 1
ATOM 825 C CA . ILE A 1 102 ? -17.981 -7.732 11.494 1.00 72.81 102 ILE A CA 1
ATOM 826 C C . ILE A 1 102 ? -18.088 -9.168 10.990 1.00 72.81 102 ILE A C 1
ATOM 828 O O . ILE A 1 102 ? -19.190 -9.695 10.833 1.00 72.81 102 ILE A O 1
ATOM 832 N N . GLY A 1 103 ? -16.940 -9.802 10.767 1.00 68.56 103 GLY A N 1
ATOM 833 C CA . GLY A 1 103 ? -16.869 -11.245 10.580 1.00 68.56 103 GLY A CA 1
ATOM 834 C C . GLY A 1 103 ? -17.200 -11.963 11.888 1.00 68.56 103 GLY A C 1
ATOM 835 O O . GLY A 1 103 ? -16.634 -11.659 12.938 1.00 68.56 103 GLY A O 1
ATOM 836 N N . ILE A 1 104 ? -18.126 -12.912 11.835 1.00 63.12 104 ILE A N 1
ATOM 837 C CA . ILE A 1 104 ? -18.238 -13.959 12.851 1.00 63.12 104 ILE A CA 1
ATOM 838 C C . ILE A 1 104 ? -17.265 -15.063 12.439 1.00 63.12 104 ILE A C 1
ATOM 840 O O . ILE A 1 104 ? -17.322 -15.509 11.297 1.00 63.12 104 ILE A O 1
ATOM 844 N N . ASN A 1 105 ? -16.358 -15.463 13.336 1.00 49.56 105 ASN A N 1
ATOM 845 C CA . ASN A 1 105 ? -15.532 -16.648 13.102 1.00 49.56 105 ASN A CA 1
ATOM 846 C C . ASN A 1 105 ? -16.471 -17.838 12.870 1.00 49.56 105 ASN A C 1
ATOM 848 O O . ASN A 1 105 ? -17.234 -18.185 13.775 1.00 49.56 105 ASN A O 1
ATOM 852 N N . GLU A 1 106 ? -16.429 -18.410 11.666 1.00 41.16 106 GLU A N 1
ATOM 853 C CA . GLU A 1 106 ? -17.031 -19.713 11.355 1.00 41.16 106 GLU A CA 1
ATOM 854 C C . GLU A 1 106 ? -16.203 -20.854 11.958 1.00 41.16 106 GLU A C 1
ATOM 856 O O . GLU A 1 106 ? -14.952 -20.808 11.865 1.00 41.16 106 GLU A O 1
#

pLDDT: mean 81.31, std 11.99, range [41.16, 94.44]

Sequence (106 aa):
FDKADLTRFFEGDTTALVMRINNKHPEASFVTVGNKLSFVYKNRDYWLNISQTGRDGYYKELVAFSLTWELYKEKMPAYTSPKAMTIAEIIKVIDSEGTLEIGINE

Organism: Enterococcus casseliflavus (NCBI:txid37734)